Protein AF-A0A9E4ZXZ7-F1 (afdb_monomer_lite)

Sequence (96 aa):
MLEVKVLEFGYSVEHQKHFIRLNIVGLEKEKKDKILPMIANIPLGNIKRFVVESDDEKGLKILEYFPEDEYPFNNGIPTGEEIKAVEEMVKGFMIQ

Structure (mmCIF, N/CA/C/O backbone):
data_AF-A0A9E4ZXZ7-F1
#
_entry.id   AF-A0A9E4ZXZ7-F1
#
loop_
_atom_site.group_PDB
_atom_site.id
_atom_site.type_symbol
_atom_site.label_atom_id
_atom_site.label_alt_id
_atom_site.label_comp_id
_atom_site.label_asym_id
_atom_site.label_entity_id
_atom_site.label_seq_id
_atom_site.pdbx_PDB_ins_code
_atom_site.Cartn_x
_atom_site.Cartn_y
_atom_site.Cartn_z
_atom_site.occupancy
_atom_site.B_iso_or_equiv
_atom_site.auth_seq_id
_atom_site.auth_comp_id
_atom_site.auth_asym_id
_atom_site.auth_atom_id
_atom_site.pdbx_PDB_model_num
ATOM 1 N N . MET A 1 1 ? -8.322 9.717 14.433 1.00 85.88 1 MET A N 1
ATOM 2 C CA . MET A 1 1 ? -7.797 10.388 13.226 1.00 85.88 1 MET A CA 1
ATOM 3 C C . MET A 1 1 ? -7.209 9.307 12.346 1.00 85.88 1 MET A C 1
ATOM 5 O O . MET A 1 1 ? -6.487 8.477 12.883 1.00 85.88 1 MET A O 1
ATOM 9 N N . LEU A 1 2 ? -7.571 9.279 11.063 1.00 92.88 2 LEU A N 1
ATOM 10 C CA . LEU A 1 2 ? -7.029 8.309 10.114 1.00 92.88 2 LEU A CA 1
ATOM 11 C C . LEU A 1 2 ? -5.613 8.727 9.706 1.00 92.88 2 LEU A C 1
ATOM 13 O O . LEU A 1 2 ? -5.401 9.866 9.280 1.00 92.88 2 LEU A O 1
ATOM 17 N N . GLU A 1 3 ? -4.673 7.801 9.820 1.00 95.88 3 GLU A N 1
ATOM 18 C CA . GLU A 1 3 ? -3.281 7.967 9.417 1.00 95.88 3 GLU A CA 1
ATOM 19 C C . GLU A 1 3 ? -2.895 6.839 8.461 1.00 95.88 3 GLU A C 1
ATOM 21 O O . GLU A 1 3 ? -3.223 5.676 8.701 1.00 95.88 3 GLU A O 1
ATOM 26 N N . VAL A 1 4 ? -2.198 7.186 7.382 1.00 97.12 4 VAL A N 1
ATOM 27 C CA . VAL A 1 4 ? -1.644 6.236 6.417 1.00 97.12 4 VAL A CA 1
ATOM 28 C C . VAL A 1 4 ? -0.154 6.499 6.320 1.00 97.12 4 VAL A C 1
ATOM 30 O O . VAL A 1 4 ? 0.253 7.651 6.203 1.00 97.12 4 VAL A O 1
ATOM 33 N N . LYS A 1 5 ? 0.644 5.435 6.387 1.00 97.62 5 LYS A N 1
ATOM 34 C CA . LYS A 1 5 ? 2.100 5.493 6.261 1.00 97.62 5 LYS A CA 1
ATOM 35 C C . LYS A 1 5 ? 2.602 4.491 5.243 1.00 97.62 5 LYS A C 1
ATOM 37 O O . LYS A 1 5 ? 2.253 3.313 5.336 1.00 97.62 5 LYS A O 1
ATOM 42 N N . VAL A 1 6 ? 3.478 4.925 4.347 1.00 97.56 6 VAL A N 1
ATOM 43 C CA . VAL A 1 6 ? 4.289 4.007 3.540 1.00 97.56 6 VAL A CA 1
ATOM 44 C C . VAL A 1 6 ? 5.419 3.472 4.418 1.00 97.56 6 VAL A C 1
ATOM 46 O O . VAL A 1 6 ? 6.258 4.225 4.907 1.00 97.56 6 VAL A O 1
ATOM 49 N N . LEU A 1 7 ? 5.422 2.161 4.655 1.00 96.88 7 LEU A N 1
ATOM 50 C CA . LEU A 1 7 ? 6.454 1.481 5.439 1.00 96.88 7 LEU A CA 1
ATOM 51 C C . LEU A 1 7 ? 7.641 1.061 4.577 1.00 96.88 7 LEU A C 1
ATOM 53 O O . LEU A 1 7 ? 8.786 1.133 5.014 1.00 96.88 7 LEU A O 1
ATOM 57 N N . GLU A 1 8 ? 7.350 0.571 3.377 1.00 95.56 8 GLU A N 1
ATOM 58 C CA . GLU A 1 8 ? 8.333 0.018 2.457 1.00 95.56 8 GLU A CA 1
ATOM 59 C C . GLU A 1 8 ? 7.795 0.110 1.034 1.00 95.56 8 GLU A C 1
ATOM 61 O O . GLU A 1 8 ? 6.586 0.087 0.809 1.00 95.56 8 GLU A O 1
ATOM 66 N N . PHE A 1 9 ? 8.695 0.189 0.070 1.00 95.12 9 PHE A N 1
ATOM 67 C CA . PHE A 1 9 ? 8.387 0.099 -1.345 1.00 95.12 9 PHE A CA 1
ATOM 68 C C . PHE A 1 9 ? 9.572 -0.541 -2.059 1.00 95.12 9 PHE A C 1
ATOM 70 O O . PHE A 1 9 ? 10.704 -0.504 -1.569 1.00 95.12 9 PHE A O 1
ATOM 77 N N . GLY A 1 10 ? 9.332 -1.114 -3.231 1.00 93.75 10 GLY A N 1
ATOM 78 C CA . GLY A 1 10 ? 10.406 -1.728 -3.994 1.00 93.75 10 GLY A CA 1
ATOM 79 C C . GLY A 1 10 ? 9.906 -2.576 -5.146 1.00 93.75 10 GLY A C 1
ATOM 80 O O . GLY A 1 10 ? 8.813 -2.372 -5.669 1.00 93.75 10 GLY A O 1
ATOM 81 N N . TYR A 1 11 ? 10.739 -3.534 -5.540 1.00 93.44 11 TYR A N 1
ATOM 82 C CA . TYR A 1 11 ? 10.436 -4.499 -6.586 1.00 93.44 11 TYR A CA 1
ATOM 83 C C . TYR A 1 11 ? 10.588 -5.920 -6.042 1.00 93.44 11 TYR A C 1
ATOM 85 O O . TYR A 1 11 ? 11.653 -6.300 -5.552 1.00 93.44 11 TYR A O 1
ATOM 93 N N . SER A 1 12 ? 9.520 -6.710 -6.122 1.00 94.06 12 SER A N 1
ATOM 94 C CA . SER A 1 12 ? 9.542 -8.129 -5.781 1.00 94.06 12 SER A CA 1
ATOM 95 C C . SER A 1 12 ? 10.090 -8.919 -6.962 1.00 94.06 12 SER A C 1
ATOM 97 O O . SER A 1 12 ? 9.449 -9.009 -8.007 1.00 94.06 12 SER A O 1
ATOM 99 N N . VAL A 1 13 ? 11.264 -9.527 -6.784 1.00 94.19 13 VAL A N 1
ATOM 100 C CA . VAL A 1 13 ? 11.864 -10.418 -7.790 1.00 94.19 13 VAL A CA 1
ATOM 101 C C . VAL A 1 13 ? 11.041 -11.698 -7.956 1.00 94.19 13 VAL A C 1
ATOM 103 O O . VAL A 1 13 ? 10.894 -12.189 -9.071 1.00 94.19 13 VAL A O 1
ATOM 106 N N . GLU A 1 14 ? 10.467 -12.209 -6.865 1.00 93.94 14 GLU A N 1
ATOM 107 C CA . GLU A 1 14 ? 9.623 -13.409 -6.870 1.00 93.94 14 GLU A CA 1
ATOM 108 C C . GLU A 1 14 ? 8.388 -13.233 -7.759 1.00 93.94 14 GLU A C 1
ATOM 110 O O . GLU A 1 14 ? 8.066 -14.103 -8.567 1.00 93.94 14 GLU A O 1
ATOM 115 N N . HIS A 1 15 ? 7.712 -12.090 -7.634 1.00 94.31 15 HIS A N 1
ATOM 116 C CA . HIS A 1 15 ? 6.475 -11.823 -8.364 1.00 94.31 15 HIS A CA 1
ATOM 117 C C . HIS A 1 15 ? 6.665 -10.982 -9.627 1.00 94.31 15 HIS A C 1
ATOM 119 O O . HIS A 1 15 ? 5.718 -10.828 -10.396 1.00 94.31 15 HIS A O 1
ATOM 125 N N . GLN A 1 16 ? 7.871 -10.458 -9.857 1.00 94.00 16 GLN A N 1
ATOM 126 C CA . GLN A 1 16 ? 8.195 -9.535 -10.947 1.00 94.00 16 GLN A CA 1
ATOM 127 C C . GLN A 1 16 ? 7.251 -8.319 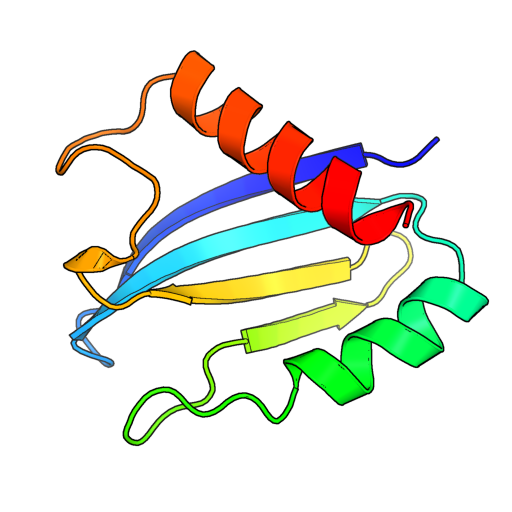-10.991 1.00 94.00 16 GLN A C 1
ATOM 129 O O . GLN A 1 16 ? 6.722 -7.949 -12.044 1.00 94.00 16 GLN A O 1
ATOM 134 N N . LYS A 1 17 ? 6.999 -7.718 -9.820 1.00 95.06 17 LYS A N 1
ATOM 135 C CA . LYS A 1 17 ? 6.105 -6.561 -9.645 1.00 95.06 17 LYS A CA 1
ATOM 136 C C . LYS A 1 17 ? 6.691 -5.544 -8.682 1.00 95.06 17 LYS A C 1
ATOM 138 O O . LYS A 1 17 ? 7.357 -5.914 -7.714 1.00 95.06 17 LYS A O 1
ATOM 143 N N . HIS A 1 18 ? 6.371 -4.275 -8.911 1.00 95.38 18 HIS A N 1
ATOM 144 C CA . HIS A 1 18 ? 6.576 -3.248 -7.900 1.00 95.38 18 HIS A CA 1
ATOM 145 C C . HIS A 1 18 ? 5.613 -3.458 -6.735 1.00 95.38 18 HIS A C 1
ATOM 147 O O . HIS A 1 18 ? 4.538 -4.032 -6.919 1.00 95.38 18 HIS A O 1
ATOM 153 N N . PHE A 1 19 ? 5.989 -3.010 -5.541 1.00 96.19 19 PHE A N 1
ATOM 154 C CA . PHE A 1 19 ? 5.112 -3.075 -4.379 1.00 96.19 19 PHE A CA 1
ATOM 155 C C . PHE A 1 19 ? 5.237 -1.846 -3.487 1.00 96.19 19 PHE A C 1
ATOM 157 O O . PHE A 1 19 ? 6.283 -1.192 -3.449 1.00 96.19 19 PHE A O 1
ATOM 164 N N . ILE A 1 20 ? 4.174 -1.588 -2.728 1.00 97.38 20 ILE A N 1
ATOM 165 C CA . ILE A 1 20 ? 4.150 -0.644 -1.610 1.00 97.38 20 ILE A CA 1
ATOM 166 C C . ILE A 1 20 ? 3.516 -1.352 -0.413 1.00 97.38 20 ILE A C 1
ATOM 168 O O . ILE A 1 20 ? 2.444 -1.945 -0.519 1.00 97.38 20 ILE A O 1
ATOM 172 N N . ARG A 1 21 ? 4.183 -1.284 0.738 1.00 97.94 21 ARG A N 1
ATOM 173 C CA . ARG A 1 21 ? 3.661 -1.719 2.033 1.00 97.94 21 ARG A CA 1
ATOM 174 C C . ARG A 1 21 ? 3.167 -0.502 2.800 1.00 97.94 21 ARG A C 1
ATOM 176 O O . ARG A 1 21 ? 3.925 0.434 3.052 1.00 97.94 21 ARG A O 1
ATOM 183 N N . LEU A 1 22 ? 1.905 -0.538 3.198 1.00 97.75 22 LEU A N 1
ATOM 184 C CA . LEU A 1 22 ? 1.197 0.535 3.880 1.00 97.75 22 LEU A CA 1
ATOM 185 C C . LEU A 1 22 ? 0.822 0.100 5.296 1.00 97.75 22 LEU A C 1
ATOM 187 O O . LEU A 1 22 ? 0.464 -1.055 5.522 1.00 97.75 22 LEU A O 1
ATOM 191 N N . ASN A 1 23 ? 0.849 1.042 6.236 1.00 97.62 23 ASN A N 1
ATOM 192 C CA . ASN A 1 23 ? 0.223 0.907 7.546 1.00 97.62 23 ASN A CA 1
ATOM 193 C C . ASN A 1 23 ? -0.888 1.940 7.689 1.00 97.62 23 ASN A C 1
ATOM 195 O O . ASN A 1 23 ? -0.643 3.137 7.538 1.00 97.62 23 ASN A O 1
ATOM 199 N N . ILE A 1 24 ? -2.091 1.477 8.008 1.00 96.38 24 ILE A N 1
ATOM 200 C CA . ILE A 1 24 ? -3.279 2.315 8.151 1.00 96.38 24 ILE A CA 1
ATOM 201 C C . ILE A 1 24 ? -3.751 2.234 9.601 1.00 96.38 24 ILE A C 1
ATOM 203 O O . ILE A 1 24 ? -4.106 1.163 10.095 1.00 96.38 24 ILE A O 1
ATOM 207 N N . VAL A 1 25 ? -3.770 3.372 10.292 1.00 95.75 25 VAL A N 1
ATOM 208 C CA . VAL A 1 25 ? -4.137 3.476 11.710 1.00 95.75 25 VAL A CA 1
ATOM 209 C C . VAL A 1 25 ? -5.370 4.355 11.860 1.00 95.75 25 VAL A C 1
ATOM 211 O O . VAL A 1 25 ? 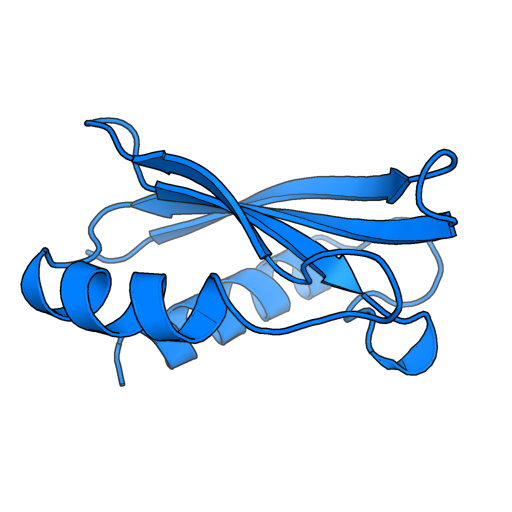-5.513 5.374 11.189 1.00 95.75 25 VAL A O 1
ATOM 214 N N . GLY A 1 26 ? -6.271 3.970 12.764 1.00 93.56 26 GLY A N 1
ATOM 215 C CA . GLY A 1 26 ? -7.479 4.746 13.046 1.00 93.56 26 GLY A CA 1
ATOM 216 C C . GLY A 1 26 ? -8.581 4.602 11.994 1.00 93.56 26 GLY A C 1
ATOM 217 O O . GLY A 1 26 ? -9.464 5.456 11.944 1.00 93.56 26 GLY A O 1
ATOM 218 N N . LEU A 1 27 ? -8.539 3.546 11.172 1.00 91.44 27 LEU A N 1
ATOM 219 C CA . LEU A 1 27 ? -9.641 3.168 10.288 1.00 91.44 27 LEU A CA 1
ATOM 220 C C . LEU A 1 27 ? -10.786 2.564 11.108 1.00 91.44 27 LEU A C 1
ATOM 222 O O . LEU A 1 27 ? -10.582 1.641 11.899 1.00 91.44 27 LEU A O 1
ATOM 226 N N . GLU A 1 28 ? -11.997 3.078 10.917 1.00 91.25 28 GLU A N 1
ATOM 227 C CA . GLU A 1 28 ? -13.179 2.585 11.620 1.00 91.25 28 GLU A CA 1
ATOM 228 C C . GLU A 1 28 ? -13.508 1.147 11.215 1.00 91.25 28 GLU A C 1
ATOM 230 O O . GLU A 1 28 ? -13.399 0.769 10.045 1.00 91.25 28 GLU A O 1
ATOM 235 N N . LYS A 1 29 ? -13.968 0.344 12.182 1.00 89.69 29 LYS A N 1
ATOM 236 C CA . LYS A 1 29 ? -14.285 -1.070 11.954 1.00 89.69 29 LYS A CA 1
ATOM 237 C C . LYS A 1 29 ? -15.285 -1.263 10.811 1.00 89.69 29 LYS A C 1
ATOM 239 O O . LYS A 1 29 ? -15.056 -2.107 9.957 1.00 89.69 29 LYS A O 1
ATOM 244 N N . GLU A 1 30 ? -16.342 -0.452 10.750 1.00 90.38 30 GLU A N 1
ATOM 245 C CA . GLU A 1 30 ? -17.353 -0.552 9.689 1.00 90.38 30 GLU A CA 1
ATOM 246 C C . GLU A 1 30 ? -16.757 -0.333 8.288 1.00 90.38 30 GLU A C 1
ATOM 248 O O . GLU A 1 30 ? -17.089 -1.054 7.347 1.00 90.38 30 GLU A O 1
ATOM 253 N N . LYS A 1 31 ? -15.854 0.644 8.138 1.00 89.62 31 LYS A N 1
ATOM 254 C CA . LYS A 1 31 ? -15.153 0.908 6.873 1.00 89.62 31 LYS A CA 1
ATOM 255 C C . LYS A 1 31 ? -14.212 -0.238 6.524 1.00 89.62 31 LYS A C 1
ATOM 257 O O . LYS A 1 31 ? -14.228 -0.721 5.394 1.00 89.62 31 LYS A O 1
ATOM 262 N N . LYS A 1 32 ? -13.448 -0.722 7.503 1.00 89.94 32 LYS A N 1
ATOM 263 C CA . LYS A 1 32 ? -12.544 -1.862 7.335 1.00 89.94 32 LYS A CA 1
ATOM 264 C C . LYS A 1 32 ? -13.288 -3.122 6.872 1.00 89.94 32 LYS A C 1
ATOM 266 O O . LYS A 1 32 ? -12.873 -3.739 5.894 1.00 89.94 32 LYS A O 1
ATOM 271 N N . ASP A 1 33 ? -14.416 -3.443 7.506 1.00 90.94 33 ASP A N 1
ATOM 272 C CA . ASP A 1 33 ? -15.243 -4.615 7.183 1.00 90.94 33 ASP A CA 1
ATOM 273 C C . ASP A 1 33 ? -15.838 -4.539 5.761 1.00 90.94 33 ASP A C 1
ATOM 275 O O . ASP A 1 33 ? -16.111 -5.572 5.151 1.00 90.94 33 ASP A O 1
ATOM 279 N N . LYS A 1 34 ? -15.995 -3.330 5.198 1.00 89.62 34 LYS A N 1
ATOM 280 C CA . LYS A 1 34 ? -16.405 -3.117 3.798 1.00 89.62 34 LYS A CA 1
ATOM 281 C C . LYS A 1 34 ? -15.232 -3.196 2.819 1.00 89.62 34 LYS A C 1
ATOM 283 O O . LYS A 1 34 ? -15.356 -3.828 1.774 1.00 89.62 34 LYS A O 1
ATOM 288 N N . ILE A 1 35 ? -14.101 -2.567 3.144 1.00 88.75 35 ILE A N 1
ATOM 289 C CA . 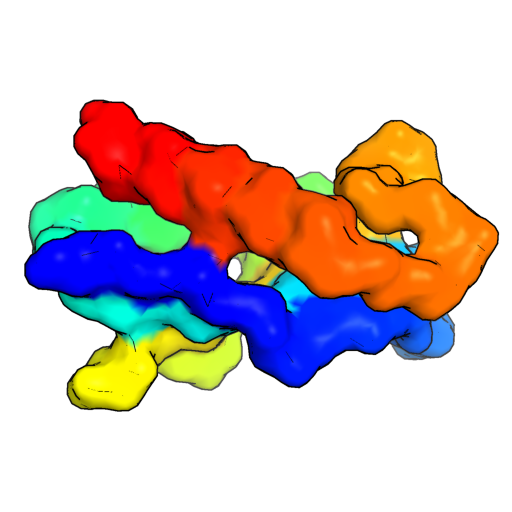ILE A 1 35 ? -12.969 -2.399 2.219 1.00 88.75 35 ILE A CA 1
ATOM 290 C C . ILE A 1 35 ? -12.156 -3.687 2.078 1.00 88.75 35 ILE A C 1
ATOM 292 O O . ILE A 1 35 ? -11.792 -4.055 0.960 1.00 88.75 35 ILE A O 1
ATOM 296 N N . LEU A 1 36 ? -11.895 -4.404 3.177 1.00 90.31 36 LEU A N 1
ATOM 297 C CA . LEU A 1 36 ? -11.053 -5.604 3.141 1.00 90.31 36 LEU A CA 1
ATOM 298 C C . LEU A 1 36 ? -11.575 -6.677 2.168 1.00 90.31 36 LEU A C 1
ATOM 300 O O . LEU A 1 36 ? -10.783 -7.154 1.352 1.00 90.31 36 LEU A O 1
ATOM 304 N N . PRO A 1 37 ? -12.877 -7.032 2.158 1.00 90.38 37 PRO A N 1
ATOM 305 C CA . PRO A 1 37 ? -13.407 -7.985 1.183 1.00 90.38 37 PRO A CA 1
ATOM 306 C C . PRO A 1 37 ? -13.306 -7.507 -0.271 1.00 90.38 37 PRO A C 1
ATOM 308 O O . PRO A 1 37 ? -13.132 -8.334 -1.170 1.00 90.38 37 PRO A O 1
ATOM 311 N N . MET A 1 38 ? -13.407 -6.191 -0.505 1.00 87.75 38 MET A N 1
ATOM 312 C CA . MET A 1 38 ? -13.302 -5.607 -1.845 1.00 87.75 38 MET A CA 1
ATOM 313 C C . MET A 1 38 ? -11.886 -5.756 -2.397 1.00 87.75 38 MET A C 1
ATOM 315 O O . MET A 1 38 ? -11.721 -6.200 -3.530 1.00 87.75 38 MET A O 1
ATOM 319 N N . ILE A 1 39 ? -10.866 -5.441 -1.594 1.00 89.25 39 ILE A N 1
ATOM 320 C CA . ILE A 1 39 ? -9.473 -5.466 -2.058 1.00 89.25 39 ILE A CA 1
ATOM 321 C C . ILE A 1 39 ? -8.868 -6.878 -2.071 1.00 89.25 39 ILE A C 1
ATOM 323 O O . ILE A 1 39 ? -8.058 -7.190 -2.943 1.00 89.25 39 ILE A O 1
ATOM 327 N N . ALA A 1 40 ? -9.292 -7.772 -1.168 1.00 86.50 40 ALA A N 1
ATOM 328 C CA . ALA A 1 40 ? -8.706 -9.111 -1.000 1.00 86.50 40 ALA A CA 1
ATOM 329 C C . ALA A 1 40 ? -8.892 -10.058 -2.205 1.00 86.50 40 ALA A C 1
ATOM 331 O O . ALA A 1 40 ? -8.271 -11.130 -2.255 1.00 86.50 40 ALA A O 1
ATOM 332 N N . ASN A 1 41 ? -9.759 -9.680 -3.148 1.00 86.25 41 ASN A N 1
ATOM 333 C CA . ASN A 1 41 ? -10.108 -10.471 -4.325 1.00 86.25 41 ASN A CA 1
ATOM 334 C C . ASN A 1 41 ? -9.682 -9.823 -5.645 1.00 86.25 41 ASN A C 1
ATOM 336 O O . ASN A 1 41 ? -9.979 -10.385 -6.694 1.00 86.25 41 ASN A O 1
ATOM 340 N N . ILE A 1 42 ? -8.990 -8.678 -5.617 1.00 92.56 42 ILE A N 1
ATOM 341 C CA . ILE A 1 42 ? -8.516 -8.024 -6.841 1.00 92.56 42 ILE A CA 1
ATOM 342 C C . ILE A 1 42 ? -7.315 -8.817 -7.384 1.00 92.56 42 ILE A C 1
ATOM 344 O O . ILE A 1 42 ? -6.273 -8.871 -6.717 1.00 92.56 42 ILE A O 1
ATOM 348 N N . PRO A 1 43 ? -7.433 -9.462 -8.560 1.00 94.31 43 PRO A N 1
ATOM 349 C CA . PRO A 1 43 ? -6.334 -10.215 -9.145 1.00 94.31 43 PRO A CA 1
ATOM 350 C C . PRO A 1 43 ? -5.329 -9.278 -9.822 1.00 94.31 43 PRO A C 1
ATOM 352 O O . PRO A 1 43 ? -5.688 -8.220 -10.336 1.00 94.31 43 PRO A O 1
ATOM 355 N N . LEU A 1 44 ? -4.071 -9.708 -9.876 1.00 94.62 44 LEU A N 1
ATOM 356 C CA . LEU A 1 44 ? -3.013 -9.090 -10.668 1.00 94.62 44 LEU A CA 1
ATOM 357 C C . LEU A 1 44 ? -2.242 -10.196 -11.397 1.00 94.62 44 LEU A C 1
ATOM 359 O O . LEU A 1 44 ? -1.253 -10.737 -10.904 1.00 94.62 44 LEU A O 1
ATOM 363 N N . GLY A 1 45 ? -2.736 -10.584 -12.573 1.00 91.81 45 GLY A N 1
ATOM 364 C CA . GLY A 1 45 ? -2.237 -11.766 -13.277 1.00 91.81 45 GLY A CA 1
ATOM 365 C C . GLY A 1 45 ? -2.418 -13.028 -12.428 1.00 91.81 45 GLY A C 1
ATOM 366 O O . GLY A 1 45 ? -3.542 -13.391 -12.096 1.00 91.81 45 GLY A O 1
ATOM 367 N N . ASN A 1 46 ? -1.309 -13.674 -12.062 1.00 92.25 46 ASN A N 1
ATOM 368 C CA . ASN A 1 46 ? -1.307 -14.923 -11.289 1.00 92.25 46 ASN A CA 1
ATOM 369 C C . ASN A 1 46 ? -1.211 -14.718 -9.765 1.00 92.25 46 ASN A C 1
ATOM 371 O O . ASN A 1 4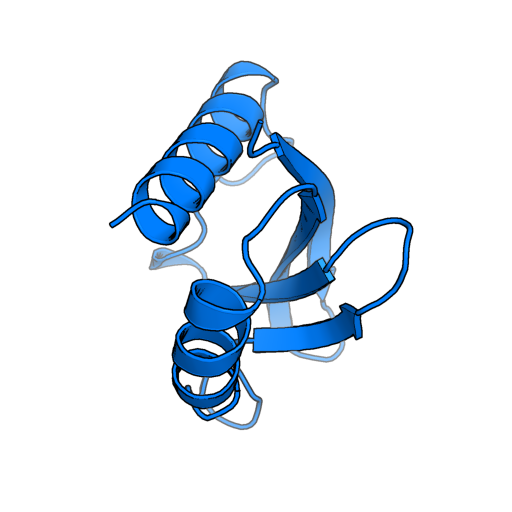6 ? -1.145 -15.699 -9.027 1.00 92.25 46 ASN A O 1
ATOM 375 N N . ILE A 1 47 ? -1.176 -13.470 -9.288 1.00 94.12 47 ILE A N 1
ATOM 376 C CA . ILE A 1 47 ? -1.123 -13.138 -7.858 1.00 94.12 47 ILE A CA 1
ATOM 377 C C . ILE A 1 47 ? -2.340 -12.303 -7.450 1.00 94.12 47 ILE A C 1
ATOM 379 O O . ILE A 1 47 ? -3.117 -11.844 -8.290 1.00 94.12 47 ILE A O 1
ATOM 383 N N . LYS A 1 48 ? -2.505 -12.077 -6.146 1.00 94.56 48 LYS A N 1
ATOM 384 C CA . LYS A 1 48 ? -3.431 -11.062 -5.634 1.00 94.56 48 LYS A CA 1
ATOM 385 C C . LYS A 1 48 ? -2.750 -9.700 -5.651 1.00 94.56 48 LYS A C 1
ATOM 387 O O . LYS A 1 48 ? -1.581 -9.607 -5.290 1.00 94.56 48 LYS A O 1
ATOM 392 N N . ARG A 1 49 ? -3.489 -8.652 -6.021 1.00 96.19 49 ARG A N 1
ATOM 393 C CA . ARG A 1 49 ? -2.988 -7.274 -5.965 1.00 96.19 49 ARG A CA 1
ATOM 394 C C . ARG A 1 49 ? -2.699 -6.844 -4.529 1.00 96.19 49 ARG A C 1
ATOM 396 O O . ARG A 1 49 ? -1.663 -6.249 -4.280 1.00 96.19 49 ARG A O 1
ATOM 403 N N . PHE A 1 50 ? -3.591 -7.182 -3.600 1.00 96.69 50 PHE A N 1
ATOM 404 C CA . PHE A 1 50 ? -3.487 -6.805 -2.193 1.00 96.69 50 PHE A CA 1
ATOM 405 C C . PHE A 1 50 ? -3.271 -8.026 -1.299 1.00 96.69 50 PHE A C 1
ATOM 407 O O . PHE A 1 50 ? -3.965 -9.041 -1.430 1.00 96.69 50 PHE A O 1
ATOM 414 N N . VAL A 1 51 ? -2.355 -7.896 -0.344 1.00 95.19 51 VAL A N 1
ATOM 415 C CA . VAL A 1 51 ? -2.081 -8.870 0.715 1.00 95.19 51 VAL A CA 1
ATOM 416 C C . VAL A 1 51 ? -2.251 -8.174 2.060 1.00 95.19 51 VAL A C 1
ATOM 418 O O . VAL A 1 51 ? -1.551 -7.212 2.359 1.00 95.19 51 VAL A O 1
ATOM 421 N N . VAL A 1 52 ? -3.186 -8.657 2.878 1.00 94.75 52 VAL A N 1
ATOM 422 C CA . VAL A 1 52 ? -3.340 -8.199 4.265 1.00 94.75 52 VAL A CA 1
ATOM 423 C C . VAL A 1 52 ? -2.329 -8.956 5.119 1.00 94.75 52 VAL A C 1
ATOM 425 O O . VAL A 1 52 ? -2.451 -10.168 5.286 1.00 94.75 52 VAL A O 1
ATOM 428 N N . GLU A 1 53 ? -1.322 -8.253 5.630 1.00 94.88 53 GLU A N 1
ATOM 429 C CA . GLU A 1 53 ? -0.243 -8.851 6.425 1.00 94.88 53 GLU A CA 1
ATOM 430 C C . GLU A 1 53 ? -0.602 -8.917 7.914 1.00 94.88 53 GLU A C 1
ATOM 432 O O . GLU A 1 53 ? -0.275 -9.892 8.589 1.00 94.88 53 GLU A O 1
ATOM 437 N N . SER A 1 54 ? -1.289 -7.894 8.433 1.00 94.44 54 SER A N 1
ATOM 438 C CA . SER A 1 54 ? -1.800 -7.869 9.807 1.00 94.44 54 SER A CA 1
ATOM 439 C C . SER A 1 54 ? -2.968 -6.897 9.960 1.00 94.44 54 SER A C 1
ATOM 441 O O . SER A 1 54 ? -3.049 -5.896 9.252 1.00 94.44 54 SER A O 1
ATOM 443 N N . ASP A 1 55 ? -3.839 -7.167 10.928 1.00 93.44 55 ASP A N 1
ATOM 444 C CA . ASP A 1 55 ? -4.916 -6.279 11.375 1.00 93.44 55 ASP A CA 1
ATOM 445 C C . ASP A 1 55 ? -4.993 -6.363 12.905 1.00 93.44 55 ASP A C 1
ATOM 447 O O . ASP A 1 55 ? -5.621 -7.265 13.464 1.00 93.44 55 ASP A O 1
ATOM 451 N N . ASP A 1 56 ? -4.256 -5.479 13.577 1.00 93.00 56 ASP A N 1
ATOM 452 C CA . ASP A 1 56 ? -4.095 -5.483 15.031 1.00 93.00 56 ASP A CA 1
ATOM 453 C C . ASP A 1 56 ? -4.143 -4.060 15.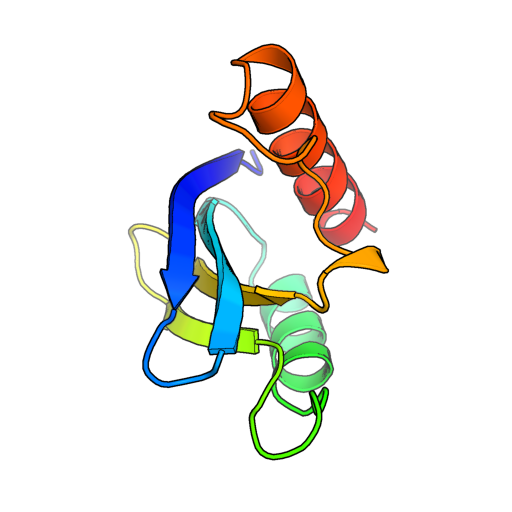621 1.00 93.00 56 ASP A C 1
ATOM 455 O O . ASP A 1 56 ? -4.476 -3.084 14.946 1.00 93.00 56 ASP A O 1
ATOM 459 N N . GLU A 1 57 ? -3.837 -3.930 16.914 1.00 90.00 57 GLU A N 1
ATOM 460 C CA . GLU A 1 57 ? -3.833 -2.651 17.638 1.00 90.00 57 GLU A CA 1
ATOM 461 C C . GLU A 1 57 ? -2.876 -1.593 17.055 1.00 90.00 57 GLU A C 1
ATOM 463 O O . GLU A 1 57 ? -3.072 -0.397 17.279 1.00 90.00 57 GLU A O 1
ATOM 468 N N . LYS A 1 58 ? -1.852 -2.008 16.297 1.00 90.75 58 LYS A N 1
ATOM 469 C CA . LYS A 1 58 ? -0.870 -1.123 15.648 1.00 90.75 58 LYS A CA 1
ATOM 470 C C . LYS A 1 58 ? -1.332 -0.648 14.272 1.00 90.75 58 LYS A C 1
ATOM 472 O O . LYS A 1 58 ? -0.683 0.229 13.694 1.00 90.75 58 LYS A O 1
ATOM 477 N N . GLY A 1 59 ? -2.430 -1.203 13.765 1.00 93.06 59 GLY A N 1
ATOM 478 C CA . GLY A 1 59 ? -3.044 -0.835 12.500 1.00 93.06 59 GLY A CA 1
ATOM 479 C C . GLY A 1 59 ? -3.193 -1.998 11.527 1.00 93.06 59 GLY A C 1
ATOM 480 O O . GLY A 1 59 ? -2.820 -3.146 11.780 1.00 93.06 59 GLY A O 1
ATOM 481 N N . LEU A 1 60 ? -3.758 -1.651 10.379 1.00 95.25 60 LEU A N 1
ATOM 482 C CA . LEU A 1 60 ? -3.933 -2.524 9.235 1.00 95.25 60 LEU A CA 1
ATOM 483 C C . LEU A 1 60 ? -2.711 -2.398 8.321 1.00 95.25 60 LEU A C 1
ATOM 485 O O . LEU A 1 60 ? -2.477 -1.332 7.744 1.00 95.25 60 LEU A O 1
ATOM 489 N N . LYS A 1 61 ? -1.952 -3.487 8.178 1.00 96.62 61 LYS A N 1
ATOM 490 C CA . LYS A 1 61 ? -0.829 -3.572 7.241 1.00 96.62 61 LYS A CA 1
ATOM 491 C C . LYS A 1 61 ? -1.256 -4.266 5.967 1.00 96.62 61 LYS A C 1
ATOM 493 O O . LYS A 1 61 ? -1.714 -5.411 5.995 1.00 96.62 61 LYS A O 1
ATOM 498 N N . ILE A 1 62 ? -1.081 -3.567 4.856 1.00 96.44 62 ILE A N 1
ATOM 499 C CA . ILE A 1 62 ? -1.406 -4.064 3.524 1.00 96.44 62 ILE A CA 1
ATOM 500 C C . ILE A 1 62 ? -0.181 -3.905 2.641 1.00 96.44 62 ILE A C 1
ATOM 502 O O . ILE A 1 62 ? 0.444 -2.847 2.619 1.00 96.44 62 ILE A O 1
ATOM 506 N N . LEU A 1 63 ? 0.124 -4.948 1.884 1.00 97.00 63 LEU A N 1
ATOM 507 C CA . LEU A 1 63 ? 1.050 -4.888 0.772 1.00 97.00 63 LEU A CA 1
ATOM 508 C C . LEU A 1 63 ? 0.253 -4.877 -0.536 1.00 97.00 63 LEU A C 1
ATOM 510 O O . LEU A 1 63 ? -0.591 -5.744 -0.760 1.00 97.00 63 LEU A O 1
ATOM 514 N N . GLU A 1 64 ? 0.506 -3.881 -1.377 1.00 97.19 64 GLU A N 1
ATOM 515 C CA . GLU A 1 64 ? -0.078 -3.750 -2.711 1.00 97.19 64 GLU A CA 1
ATOM 516 C C . GLU A 1 64 ? 1.004 -3.960 -3.770 1.00 97.19 64 GLU A C 1
ATOM 518 O O . GLU A 1 64 ? 2.068 -3.344 -3.700 1.00 97.19 64 GLU A O 1
ATOM 523 N N . TYR A 1 65 ? 0.726 -4.814 -4.753 1.00 97.25 65 TYR A N 1
ATOM 524 C CA . TYR A 1 65 ? 1.542 -4.995 -5.948 1.00 97.25 65 TYR A CA 1
ATOM 525 C C . TYR A 1 65 ? 1.016 -4.152 -7.110 1.00 97.25 65 TYR A C 1
ATOM 527 O O . TYR A 1 65 ? -0.193 -4.029 -7.301 1.00 97.25 65 TYR A O 1
ATOM 535 N N . PHE A 1 66 ? 1.927 -3.659 -7.943 1.00 95.44 66 PHE A N 1
ATOM 536 C CA . PHE A 1 66 ? 1.615 -2.788 -9.071 1.00 95.44 66 PHE A CA 1
ATOM 537 C C . PHE A 1 66 ? 2.182 -3.349 -10.385 1.00 95.44 66 PHE A C 1
ATOM 539 O O . PHE A 1 66 ? 3.332 -3.814 -10.422 1.00 95.44 66 PHE A O 1
ATOM 546 N N . PRO A 1 67 ? 1.405 -3.301 -11.485 1.00 92.12 67 PRO A N 1
ATOM 547 C CA . PRO A 1 67 ? 1.960 -3.151 -12.827 1.00 92.12 67 PRO A CA 1
ATOM 548 C C . PRO A 1 67 ? 2.947 -1.979 -12.907 1.00 92.12 67 PRO A C 1
ATOM 550 O O . PRO A 1 67 ? 2.841 -1.025 -12.144 1.00 92.12 67 PRO A O 1
ATOM 553 N N . GLU A 1 68 ? 3.894 -2.038 -13.842 1.00 88.94 68 GLU A N 1
ATOM 554 C CA . GLU A 1 68 ? 4.879 -0.964 -14.039 1.00 88.94 68 GLU A CA 1
ATOM 555 C C . GLU A 1 68 ? 4.211 0.370 -14.414 1.00 88.94 68 GLU A C 1
ATOM 557 O O . GLU A 1 68 ? 4.598 1.416 -13.908 1.00 88.94 68 GLU A O 1
ATOM 562 N N . ASP A 1 69 ? 3.162 0.325 -15.235 1.00 90.81 69 ASP A N 1
ATOM 563 C CA . ASP A 1 69 ? 2.394 1.483 -15.701 1.00 90.81 69 ASP A CA 1
ATOM 564 C C . ASP A 1 69 ? 1.436 2.070 -14.652 1.00 90.81 69 ASP A C 1
ATOM 566 O O . ASP A 1 69 ? 0.952 3.188 -14.819 1.00 90.81 69 ASP A O 1
ATOM 570 N N . GLU A 1 70 ? 1.185 1.346 -13.560 1.00 92.19 70 GLU A N 1
ATOM 571 C CA . GLU A 1 70 ? 0.331 1.793 -12.454 1.00 92.19 70 GLU A CA 1
ATOM 572 C C . GLU A 1 70 ? 1.118 2.134 -11.182 1.00 92.19 70 GLU A C 1
ATOM 574 O O . GLU A 1 70 ? 0.528 2.570 -10.190 1.00 92.19 70 GLU A O 1
ATOM 579 N N . TYR A 1 71 ? 2.436 1.911 -11.168 1.00 93.81 71 TYR A N 1
ATOM 580 C CA . TYR A 1 71 ? 3.251 2.191 -9.993 1.00 93.81 71 TYR A CA 1
ATOM 581 C C . TYR A 1 71 ? 3.303 3.709 -9.747 1.00 93.81 71 TYR A C 1
ATOM 583 O O . TYR A 1 71 ? 3.706 4.460 -10.634 1.00 93.81 71 TYR A O 1
ATOM 591 N N . PRO A 1 72 ? 2.900 4.198 -8.558 1.00 92.38 72 PRO A N 1
ATOM 592 C CA . PRO A 1 72 ? 2.654 5.627 -8.359 1.00 92.38 72 PRO A CA 1
ATOM 593 C C . PRO A 1 72 ? 3.927 6.462 -8.166 1.00 92.38 72 PRO A C 1
ATOM 595 O O . PRO A 1 72 ? 3.836 7.680 -8.031 1.00 92.38 72 PRO A O 1
ATOM 598 N N . PHE A 1 73 ? 5.103 5.834 -8.114 1.00 93.44 73 PHE A N 1
ATOM 599 C CA . PHE A 1 73 ? 6.379 6.531 -7.981 1.00 93.44 73 PHE A CA 1
ATOM 600 C C . PHE A 1 73 ? 7.105 6.588 -9.318 1.00 93.44 73 PHE A C 1
ATOM 602 O O . PHE A 1 73 ? 7.117 5.615 -10.074 1.00 93.44 73 PHE A O 1
ATOM 609 N N . ASN A 1 74 ? 7.769 7.711 -9.585 1.00 84.50 74 ASN A N 1
ATOM 610 C CA . ASN A 1 74 ? 8.598 7.836 -10.775 1.00 84.50 74 ASN A CA 1
ATOM 611 C C . ASN A 1 74 ? 9.788 6.871 -10.647 1.00 84.50 74 ASN A C 1
ATOM 613 O O . ASN A 1 74 ? 10.546 6.976 -9.687 1.00 84.50 74 ASN A O 1
ATOM 617 N N . ASN A 1 75 ? 9.927 5.927 -11.589 1.00 66.31 75 ASN A N 1
ATOM 618 C CA . ASN A 1 75 ? 10.969 4.888 -11.653 1.00 66.31 75 ASN A CA 1
ATOM 619 C C . ASN A 1 75 ? 12.322 5.343 -11.050 1.00 66.31 75 ASN A C 1
ATOM 621 O O . ASN A 1 75 ? 13.123 6.000 -11.714 1.00 66.31 75 ASN A O 1
ATOM 625 N N . GLY A 1 76 ? 12.564 5.022 -9.771 1.00 74.31 76 GLY A N 1
ATOM 626 C CA . GLY A 1 76 ? 13.649 5.594 -8.965 1.00 74.31 76 GLY A CA 1
ATOM 627 C C . GLY A 1 76 ? 13.399 5.469 -7.456 1.00 74.31 76 GLY A C 1
ATOM 628 O O . GLY A 1 76 ? 12.478 4.774 -7.028 1.00 74.31 76 GLY A O 1
ATOM 629 N N . ILE A 1 77 ? 14.239 6.117 -6.637 1.00 84.25 77 ILE A N 1
ATOM 630 C CA . ILE A 1 77 ? 13.981 6.248 -5.194 1.00 84.25 77 ILE A CA 1
ATOM 631 C C . ILE A 1 77 ? 12.919 7.347 -5.014 1.00 84.25 77 ILE A C 1
ATOM 633 O O . ILE A 1 77 ? 13.210 8.492 -5.366 1.00 84.25 77 ILE A O 1
ATOM 637 N N . PRO A 1 78 ? 11.733 7.035 -4.461 1.00 89.62 78 PRO A N 1
ATOM 638 C CA . PRO A 1 78 ? 10.663 8.000 -4.252 1.00 89.62 78 PRO A CA 1
ATOM 639 C C . PRO A 1 78 ? 11.106 9.150 -3.353 1.00 89.62 78 PRO A C 1
ATOM 641 O O . PRO A 1 78 ? 11.767 8.960 -2.326 1.00 89.62 78 PRO A O 1
ATOM 644 N N . THR A 1 79 ? 10.692 10.354 -3.719 1.00 93.94 79 THR A N 1
ATOM 645 C CA . THR A 1 79 ? 10.847 11.545 -2.889 1.00 93.94 79 THR A CA 1
ATOM 646 C C . THR A 1 79 ? 9.861 11.534 -1.719 1.00 93.94 79 THR A C 1
ATOM 648 O O . THR A 1 79 ? 8.822 10.873 -1.736 1.00 93.94 79 THR A O 1
ATOM 651 N N . GLY A 1 80 ? 10.149 12.331 -0.686 1.00 94.31 80 GLY A N 1
ATOM 652 C CA . GLY A 1 80 ? 9.218 12.502 0.433 1.00 94.31 80 GLY A CA 1
ATOM 653 C C . GLY A 1 80 ? 7.873 13.120 0.026 1.00 94.31 80 GLY A C 1
ATOM 654 O O . GLY A 1 80 ? 6.881 12.909 0.716 1.00 94.31 80 GLY A O 1
ATOM 655 N N . GLU A 1 81 ? 7.822 13.873 -1.075 1.00 95.00 81 GLU A N 1
ATOM 656 C CA . GLU A 1 81 ? 6.577 14.435 -1.614 1.00 95.00 81 GLU A CA 1
ATOM 657 C C . GLU A 1 81 ? 5.729 13.366 -2.305 1.00 95.00 81 GLU A C 1
ATOM 659 O O . GLU A 1 81 ? 4.528 13.296 -2.054 1.00 95.00 81 GLU A O 1
ATOM 664 N N . GLU A 1 82 ? 6.351 12.484 -3.091 1.00 94.81 82 GLU A N 1
ATOM 665 C CA . GLU A 1 82 ? 5.676 11.336 -3.708 1.00 94.81 82 GLU A CA 1
ATOM 666 C C . GLU A 1 82 ? 5.100 10.387 -2.654 1.00 94.81 82 GLU A C 1
ATOM 668 O O . GLU A 1 82 ? 3.941 9.982 -2.752 1.00 94.81 82 GLU A O 1
ATOM 673 N N . ILE A 1 83 ? 5.873 10.084 -1.605 1.00 96.25 83 ILE A N 1
ATOM 674 C CA . ILE A 1 83 ? 5.402 9.252 -0.491 1.00 96.25 83 ILE A CA 1
ATOM 675 C C . ILE A 1 83 ? 4.161 9.877 0.155 1.00 96.25 83 ILE A C 1
ATOM 677 O O . ILE A 1 83 ? 3.136 9.209 0.288 1.00 96.25 83 ILE A O 1
ATOM 681 N N . LYS A 1 84 ? 4.213 11.174 0.485 1.00 96.44 84 LYS A N 1
ATOM 682 C CA . LYS A 1 84 ? 3.068 11.893 1.065 1.00 96.44 84 LYS A CA 1
ATOM 683 C C . LYS A 1 84 ? 1.860 11.919 0.133 1.00 96.44 84 LYS A C 1
ATOM 685 O O . LYS A 1 84 ? 0.731 11.820 0.605 1.00 96.44 84 LYS A O 1
ATOM 690 N N . ALA A 1 85 ? 2.077 12.055 -1.174 1.00 95.88 85 ALA A N 1
ATOM 691 C CA . ALA A 1 85 ? 0.997 12.038 -2.152 1.00 95.88 85 ALA A CA 1
ATOM 692 C C . ALA A 1 85 ? 0.273 10.682 -2.165 1.00 95.88 85 ALA A C 1
ATOM 694 O O . ALA A 1 85 ? -0.958 10.652 -2.160 1.00 95.88 85 ALA A O 1
ATOM 695 N N . VAL A 1 86 ? 1.015 9.571 -2.102 1.00 96.06 86 VAL A N 1
ATOM 696 C CA . VAL A 1 86 ? 0.432 8.224 -1.977 1.00 96.06 86 VAL A CA 1
ATOM 697 C C . VAL A 1 86 ? -0.307 8.058 -0.649 1.00 96.06 86 VAL A C 1
ATOM 699 O O . VAL A 1 86 ? -1.437 7.568 -0.641 1.00 96.06 86 VAL A O 1
ATOM 702 N N . GLU A 1 87 ? 0.280 8.499 0.466 1.00 97.06 87 GLU A N 1
ATOM 703 C CA . GLU A 1 87 ? -0.362 8.439 1.787 1.00 97.06 87 GLU A CA 1
ATOM 704 C C . GLU A 1 87 ? -1.698 9.195 1.805 1.00 97.06 87 GLU A C 1
ATOM 706 O O . GLU A 1 87 ? -2.710 8.644 2.243 1.00 97.06 87 GLU A O 1
ATOM 711 N N . GLU A 1 88 ? -1.739 10.421 1.277 1.00 96.31 88 GLU A N 1
ATOM 712 C CA . GLU A 1 88 ? -2.964 11.226 1.216 1.00 96.31 88 GLU A CA 1
ATOM 713 C C . GLU A 1 88 ? -3.979 10.683 0.198 1.00 96.31 88 GLU A C 1
ATOM 715 O O . GLU A 1 88 ? -5.182 10.736 0.459 1.00 96.31 88 GLU A O 1
ATOM 720 N N . MET A 1 89 ? -3.534 10.092 -0.916 1.00 94.44 89 MET A N 1
ATOM 721 C CA . MET A 1 89 ? -4.419 9.417 -1.874 1.00 94.44 89 MET A CA 1
ATOM 722 C C . MET A 1 89 ? -5.135 8.225 -1.227 1.00 94.44 89 MET A C 1
ATOM 724 O O . MET A 1 89 ? -6.364 8.128 -1.283 1.00 94.44 89 MET A O 1
ATOM 728 N N . VAL A 1 90 ? -4.379 7.334 -0.577 1.00 94.00 90 VAL A N 1
ATOM 729 C CA . VAL A 1 90 ? -4.936 6.159 0.110 1.00 94.00 90 VAL A CA 1
ATOM 730 C C . VAL A 1 90 ? -5.841 6.603 1.252 1.00 94.00 90 VAL A C 1
ATOM 732 O O . VAL A 1 90 ? -6.949 6.092 1.402 1.00 94.00 90 VAL A O 1
ATOM 735 N N . LYS A 1 91 ? -5.411 7.594 2.033 1.00 93.81 91 LYS A N 1
ATOM 736 C CA . LYS A 1 91 ? -6.228 8.180 3.094 1.00 93.81 91 LYS A CA 1
ATOM 737 C C . LYS A 1 91 ? -7.540 8.715 2.527 1.00 93.81 91 LYS A C 1
ATOM 739 O O . LYS A 1 91 ? -8.586 8.345 3.037 1.00 93.81 91 LYS A O 1
ATOM 744 N N . GLY A 1 92 ? -7.507 9.483 1.437 1.00 91.00 92 GLY A N 1
ATOM 745 C CA . GLY A 1 92 ? -8.691 9.980 0.732 1.00 91.00 92 GLY A CA 1
ATOM 746 C C . GLY A 1 92 ? -9.681 8.875 0.362 1.00 91.00 92 GLY A C 1
ATOM 747 O O . GLY A 1 92 ? -10.871 8.995 0.652 1.00 91.00 92 GLY A O 1
ATOM 748 N N . PHE A 1 93 ? -9.185 7.777 -0.210 1.00 88.00 93 PHE A N 1
ATOM 749 C CA . PHE A 1 93 ? -9.997 6.608 -0.557 1.00 88.00 93 PHE A CA 1
ATOM 750 C C . PHE A 1 93 ? -10.647 5.947 0.669 1.00 88.00 93 PHE A C 1
ATOM 752 O O . PHE A 1 93 ? -11.808 5.559 0.617 1.00 88.00 93 PHE A O 1
ATOM 759 N N . MET A 1 94 ? -9.923 5.850 1.786 1.00 86.56 94 MET A N 1
ATOM 760 C CA . MET A 1 94 ? -10.394 5.162 2.994 1.00 86.56 94 MET A CA 1
ATOM 761 C C . MET A 1 94 ? -11.463 5.943 3.782 1.00 86.56 94 MET A C 1
ATOM 763 O O . MET A 1 94 ? -12.155 5.350 4.614 1.00 86.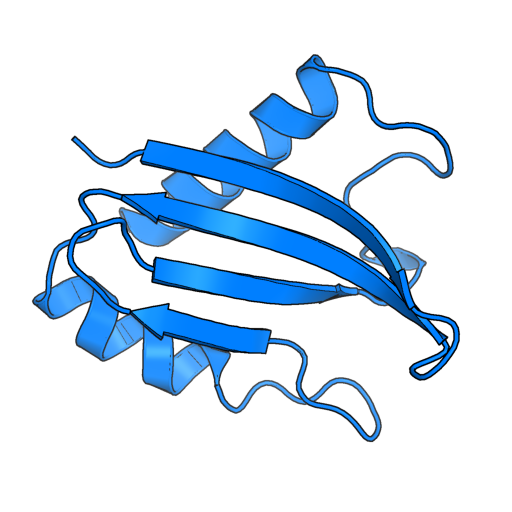56 94 MET A O 1
ATOM 767 N N . ILE A 1 95 ? -11.594 7.259 3.564 1.00 83.44 95 ILE A N 1
ATOM 768 C CA . ILE A 1 95 ? -12.602 8.092 4.250 1.00 83.44 95 ILE A CA 1
ATOM 769 C C . ILE A 1 95 ? -13.923 8.158 3.460 1.00 83.44 95 ILE A C 1
ATOM 771 O O . ILE A 1 95 ? -14.972 8.393 4.065 1.00 83.44 95 ILE A O 1
ATOM 775 N N . GLN A 1 96 ? -13.888 7.948 2.136 1.00 68.25 96 GLN A N 1
ATOM 776 C CA . GLN A 1 96 ? -15.090 7.871 1.288 1.00 68.25 96 GLN A CA 1
ATOM 777 C C . GLN A 1 96 ? -15.992 6.716 1.727 1.00 68.25 96 GLN A C 1
ATOM 779 O O . GLN A 1 96 ? -17.211 6.937 1.898 1.00 68.25 96 GLN A O 1
#

Foldseek 3Di:
DKFKAFPDWDADPVVRWTKTKMFIPPQDPVLCVVVCVVQQPPDDVPHRQKDFPDDDNRGTIIMGTDDPVGPQADPDDRDPVSRVVVRVVVVVVSVD

pLDDT: mean 92.47, std 5.33, range [66.31, 97.94]

Organism: NCBI:txid408577

Secondary structure (DSSP, 8-state):
--EEEEEEEEEETTTTEEEEEEEEES--HHHHHHHHHHHTT-EETTEESEEEEEEETTEEEEEEEE-GGG-SS-SSSPPHHHHHHHHHHHHHHHH-

Radius of gyration: 13.15 Å; chains: 1; bounding box: 31×29×33 Å